Protein AF-A0A1Q5TD21-F1 (afdb_monomer)

InterPro domains:
  IPR003477 mRNA interferase PemK-like [PF02452] (1-91)
  IPR003477 mRNA interferase PemK-like [PTHR33988] (1-91)
  IPR011067 Plasmid maintenance toxin/Cell growth inhibitor [G3DSA:2.30.30.110] (1-98)

Nearest PDB structures (foldseek):
  7d2p-assembly1_D  TM=9.496E-01  e=2.228E-07  Deinococcus radiodurans
  7d2q-assembly1_E  TM=9.447E-01  e=1.962E-07  Deinococcus radiodurans
  7d2n-assembly1_D  TM=9.476E-01  e=3.061E-07  Deinococcus radiodurans
  7d2p-assembly1_C  TM=9.393E-01  e=2.695E-07  Deinococcus radiodurans
  7d2p-assembly1_B  TM=8.834E-01  e=1.428E-07  Deinococcus radiodurans

Secondary structure (DSSP, 8-state):
----------------EEE-S-HHHHHHHSEEEEEEEES-----TTEEEPPTTSSS-SEEEGGG-EEEE-SSS---------HHHHHHHHHHHHHH--

Radius of gyration: 14.78 Å; Cα contacts (8 Å, |Δi|>4): 126; chains: 1; bounding box: 33×41×32 Å

Solvent-accessible surface area (backbone atoms only — not comparable to full-atom val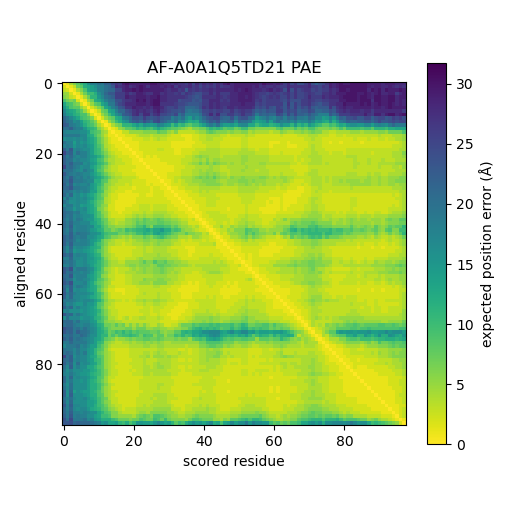ues): 6308 Å² total; per-residue (Å²): 143,77,88,76,88,78,88,58,91,63,73,76,70,86,66,60,60,50,74,77,52,54,69,68,57,28,74,76,67,42,36,40,37,29,24,44,45,33,74,74,74,83,84,51,94,56,48,47,72,50,59,86,91,46,94,64,68,31,18,38,31,55,86,52,66,43,78,41,67,52,75,86,42,91,76,72,91,85,80,82,77,57,68,71,56,53,53,52,50,54,57,58,46,50,77,79,51,136

Sequence (98 aa):
MDFDPSAGKEMMKRRPAFVISRKIFNEHTGFAVVVPITSTVRGMRLEVVLPEELSTQGAILIHQVKSLDFSDRQVKFIEKAPQDIIEKVTELTRVIIS

Structure (mmCIF, N/CA/C/O backbone):
data_AF-A0A1Q5TD21-F1
#
_entry.id   AF-A0A1Q5TD21-F1
#
loop_
_atom_site.group_PDB
_atom_site.id
_atom_site.type_symbol
_atom_site.label_atom_id
_atom_site.label_alt_id
_atom_site.label_comp_id
_atom_site.label_asym_id
_atom_site.label_entity_id
_atom_site.label_seq_id
_atom_site.pdbx_PDB_ins_code
_atom_site.Cartn_x
_atom_site.Cartn_y
_atom_site.Cartn_z
_atom_site.occupancy
_atom_site.B_iso_or_equiv
_atom_site.auth_seq_id
_atom_site.auth_comp_id
_atom_site.auth_asym_id
_atom_site.auth_atom_id
_atom_site.pdbx_PDB_model_num
ATOM 1 N N . MET A 1 1 ? 11.658 30.714 -8.774 1.00 36.47 1 MET A N 1
ATOM 2 C CA . MET A 1 1 ? 10.911 29.650 -9.476 1.00 36.47 1 MET A CA 1
ATOM 3 C C . MET A 1 1 ? 11.151 28.436 -8.614 1.00 36.47 1 MET A C 1
ATOM 5 O O . MET A 1 1 ? 12.032 27.636 -8.867 1.00 36.47 1 MET A O 1
ATOM 9 N N . ASP A 1 2 ? 10.453 28.469 -7.490 1.00 34.06 2 ASP A N 1
ATOM 10 C CA . ASP A 1 2 ? 10.737 27.796 -6.235 1.00 34.06 2 ASP A CA 1
ATOM 11 C C . ASP A 1 2 ? 9.377 27.794 -5.550 1.00 34.06 2 ASP A C 1
ATOM 13 O O . ASP A 1 2 ? 8.757 28.854 -5.454 1.00 34.06 2 ASP A O 1
ATOM 17 N N . PHE A 1 3 ? 8.885 26.642 -5.122 1.00 33.75 3 PHE A N 1
ATOM 18 C CA . PHE A 1 3 ? 7.753 26.604 -4.205 1.00 33.75 3 PHE A CA 1
ATOM 19 C C . PHE A 1 3 ? 8.153 25.728 -3.021 1.00 33.75 3 PHE A C 1
ATOM 21 O O . PHE A 1 3 ? 7.916 24.527 -2.987 1.00 33.75 3 PHE A O 1
ATOM 28 N N . ASP A 1 4 ? 8.814 26.430 -2.101 1.00 39.44 4 ASP A N 1
ATOM 29 C CA . ASP A 1 4 ? 9.117 26.124 -0.706 1.00 39.44 4 ASP A CA 1
ATOM 30 C C . ASP A 1 4 ? 10.197 25.073 -0.369 1.00 39.44 4 ASP A C 1
ATOM 32 O O . ASP A 1 4 ? 9.924 23.876 -0.254 1.00 39.44 4 ASP A O 1
ATOM 36 N N . PRO A 1 5 ? 11.429 25.535 -0.072 1.00 49.44 5 PRO A N 1
ATOM 37 C CA . PRO A 1 5 ? 12.376 24.849 0.787 1.00 49.44 5 PRO A CA 1
ATOM 38 C C . PRO A 1 5 ? 12.057 25.211 2.244 1.00 49.44 5 PRO A C 1
ATOM 40 O O . PRO A 1 5 ? 12.788 25.964 2.889 1.00 49.44 5 PRO A O 1
ATOM 43 N N . SER A 1 6 ? 10.957 24.694 2.789 1.00 37.00 6 SER A N 1
ATOM 44 C CA . SER A 1 6 ? 10.731 24.803 4.229 1.00 37.00 6 SER A CA 1
ATOM 45 C C . SER A 1 6 ? 11.655 23.824 4.942 1.00 37.00 6 SER A C 1
ATOM 47 O O . SER A 1 6 ? 11.335 22.662 5.182 1.00 37.00 6 SER A O 1
ATOM 49 N N . ALA A 1 7 ? 12.838 24.344 5.261 1.00 40.28 7 ALA A N 1
ATOM 50 C CA . ALA A 1 7 ? 13.769 23.866 6.263 1.00 40.28 7 ALA A CA 1
ATOM 51 C C . ALA A 1 7 ? 13.070 23.784 7.632 1.00 40.28 7 ALA A C 1
ATOM 53 O O . ALA A 1 7 ? 13.283 24.595 8.529 1.00 40.28 7 ALA A O 1
ATOM 54 N N . GLY A 1 8 ? 12.217 22.785 7.800 1.00 31.91 8 GLY A N 1
ATOM 55 C CA . GLY A 1 8 ? 11.876 22.240 9.095 1.00 31.91 8 GLY A CA 1
ATOM 56 C C . GLY A 1 8 ? 12.751 21.022 9.315 1.00 31.91 8 GLY A C 1
ATOM 57 O O . GLY A 1 8 ? 12.929 20.203 8.418 1.00 31.91 8 GLY A O 1
ATOM 58 N N . LYS A 1 9 ? 13.242 20.836 10.537 1.00 36.38 9 LYS A N 1
ATOM 59 C CA . LYS A 1 9 ? 13.434 19.495 11.090 1.00 36.38 9 LYS A CA 1
ATOM 60 C C . LYS A 1 9 ? 12.078 18.779 11.043 1.00 36.38 9 LYS A C 1
ATOM 62 O O . LYS A 1 9 ? 11.421 18.620 12.069 1.00 36.38 9 LYS A O 1
ATOM 67 N N . GLU A 1 10 ? 11.606 18.395 9.862 1.00 38.53 10 GLU A N 1
ATOM 68 C CA . GLU A 1 10 ? 10.552 17.415 9.740 1.00 38.53 10 GLU A CA 1
ATOM 69 C C . GLU A 1 10 ? 11.175 16.173 10.339 1.00 38.53 10 GLU A C 1
ATOM 71 O O . GLU A 1 10 ? 12.023 15.517 9.738 1.00 38.53 10 GLU A O 1
ATOM 76 N N . MET A 1 11 ? 10.810 15.882 11.586 1.00 37.44 11 MET A N 1
ATOM 77 C CA . MET A 1 11 ? 10.840 14.517 12.063 1.00 37.44 11 MET A CA 1
ATOM 78 C C . MET A 1 11 ? 10.184 13.722 10.945 1.00 37.44 11 MET A C 1
ATOM 80 O O . MET A 1 11 ? 8.971 13.827 10.761 1.00 37.44 11 MET A O 1
ATOM 84 N N . MET A 1 12 ? 10.993 13.046 10.130 1.00 46.97 12 MET A N 1
ATOM 85 C CA . MET A 1 12 ? 10.534 12.294 8.979 1.00 46.97 12 MET A CA 1
ATOM 86 C C . MET A 1 12 ? 9.751 11.129 9.566 1.00 46.97 12 MET A C 1
ATOM 88 O O . MET A 1 12 ? 10.304 10.068 9.851 1.00 46.97 12 MET A O 1
ATOM 92 N N . LYS A 1 13 ? 8.483 11.391 9.907 1.00 57.44 13 LYS A N 1
ATOM 93 C CA . LYS A 1 13 ? 7.597 10.446 10.571 1.00 57.44 13 LYS A CA 1
ATOM 94 C C . LYS A 1 13 ? 7.594 9.238 9.659 1.00 57.44 13 LYS A C 1
ATOM 96 O O . LYS A 1 13 ? 7.163 9.350 8.512 1.00 57.44 13 LYS A O 1
ATOM 101 N N . ARG A 1 14 ? 8.145 8.118 10.132 1.00 72.00 14 ARG A N 1
ATOM 102 C CA . ARG A 1 14 ? 8.112 6.852 9.402 1.00 72.00 14 ARG A CA 1
ATOM 103 C C . ARG A 1 14 ? 6.644 6.555 9.125 1.00 72.00 14 ARG A C 1
ATOM 105 O O . ARG A 1 14 ? 5.893 6.266 10.051 1.00 72.00 14 ARG A O 1
ATOM 112 N N . ARG A 1 15 ? 6.229 6.721 7.869 1.00 83.12 15 ARG A N 1
ATOM 113 C CA . ARG A 1 15 ? 4.855 6.453 7.452 1.00 83.12 15 ARG A CA 1
ATOM 114 C C . ARG A 1 15 ? 4.764 4.988 7.048 1.00 83.12 15 ARG A C 1
ATOM 116 O O . ARG A 1 15 ? 5.605 4.552 6.257 1.00 83.12 15 ARG A O 1
ATOM 123 N N . PRO A 1 16 ? 3.789 4.234 7.571 1.00 91.44 16 PRO A N 1
ATOM 124 C CA . PRO A 1 16 ? 3.531 2.897 7.076 1.00 91.44 16 PRO A CA 1
ATOM 125 C C . PRO A 1 16 ? 3.098 2.972 5.606 1.00 91.44 16 PRO A C 1
ATOM 127 O O . PRO A 1 16 ? 2.481 3.942 5.156 1.00 91.44 16 PRO A O 1
ATOM 130 N N . ALA A 1 17 ? 3.466 1.951 4.845 1.00 93.25 17 ALA A N 1
ATOM 131 C CA . ALA A 1 17 ? 3.091 1.806 3.451 1.00 93.25 17 ALA A CA 1
ATOM 132 C C . ALA A 1 17 ? 2.821 0.331 3.164 1.00 93.25 17 ALA A C 1
ATOM 134 O O . ALA A 1 17 ? 3.469 -0.549 3.732 1.00 93.25 17 ALA A O 1
ATOM 135 N N . PHE A 1 18 ? 1.868 0.075 2.279 1.00 94.31 18 PHE A N 1
ATOM 136 C CA . PHE A 1 18 ? 1.515 -1.262 1.839 1.00 94.31 18 PHE A CA 1
ATOM 137 C C . PHE A 1 18 ? 2.288 -1.600 0.562 1.00 94.31 18 PHE A C 1
ATOM 139 O O . PHE A 1 18 ? 2.275 -0.836 -0.403 1.00 94.31 18 PHE A O 1
ATOM 146 N N . VAL A 1 19 ? 2.981 -2.736 0.558 1.00 94.00 19 VAL A N 1
ATOM 147 C CA . VAL A 1 19 ? 3.803 -3.180 -0.576 1.00 94.00 19 VAL A CA 1
ATOM 148 C C . VAL A 1 19 ? 2.919 -3.894 -1.598 1.00 94.00 19 VAL A C 1
ATOM 150 O O . VAL A 1 19 ? 2.306 -4.905 -1.275 1.00 94.00 19 VAL A O 1
ATOM 153 N N . ILE A 1 20 ? 2.877 -3.384 -2.833 1.00 93.62 20 ILE A N 1
ATOM 154 C CA . ILE A 1 20 ? 2.114 -3.980 -3.952 1.00 93.62 20 ILE A CA 1
ATOM 155 C C . ILE A 1 20 ? 3.004 -4.723 -4.956 1.00 93.62 20 ILE A C 1
ATOM 157 O O . ILE A 1 20 ? 2.528 -5.473 -5.805 1.00 93.62 20 ILE A O 1
ATOM 161 N N . SER A 1 21 ? 4.314 -4.512 -4.866 1.00 92.06 21 SER A N 1
ATOM 162 C CA . SER A 1 21 ? 5.315 -5.187 -5.690 1.00 92.06 21 SER A CA 1
ATOM 163 C C . SER A 1 21 ? 5.561 -6.625 -5.229 1.00 92.06 21 SER A C 1
ATOM 165 O O . SER A 1 21 ? 5.458 -6.960 -4.047 1.00 92.06 21 SER A O 1
ATOM 167 N N . ARG A 1 22 ? 5.895 -7.504 -6.181 1.00 91.81 22 ARG A N 1
ATOM 168 C CA . ARG A 1 22 ? 6.247 -8.898 -5.884 1.00 91.81 22 ARG A CA 1
ATOM 169 C C . ARG A 1 22 ? 7.645 -8.977 -5.286 1.00 91.81 22 ARG A C 1
ATOM 171 O O . ARG A 1 22 ? 8.545 -8.279 -5.733 1.00 91.81 22 ARG A O 1
ATOM 178 N N . LYS A 1 23 ? 7.859 -9.935 -4.382 1.00 90.06 23 LYS A N 1
ATOM 179 C CA . LYS A 1 23 ? 9.164 -10.183 -3.751 1.00 90.06 23 LYS A CA 1
ATOM 180 C C . LYS A 1 23 ? 10.318 -10.284 -4.7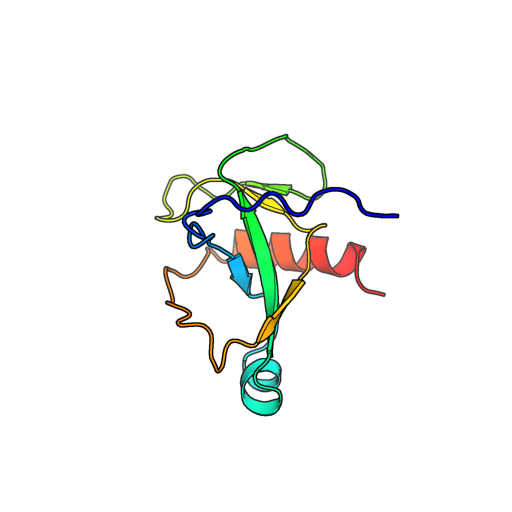65 1.00 90.06 23 LYS A C 1
ATOM 182 O O . LYS A 1 23 ? 11.333 -9.634 -4.575 1.00 90.06 23 LYS A O 1
ATOM 187 N N . ILE A 1 24 ? 10.111 -11.000 -5.875 1.00 92.44 24 ILE A N 1
ATOM 188 C CA . ILE A 1 24 ? 11.105 -11.144 -6.953 1.00 92.44 24 ILE A CA 1
ATOM 189 C C . ILE A 1 24 ? 11.488 -9.778 -7.547 1.00 92.44 24 ILE A C 1
ATOM 191 O O . ILE A 1 24 ? 12.664 -9.500 -7.732 1.00 92.44 24 ILE A O 1
ATOM 195 N N . PHE A 1 25 ? 10.524 -8.888 -7.805 1.00 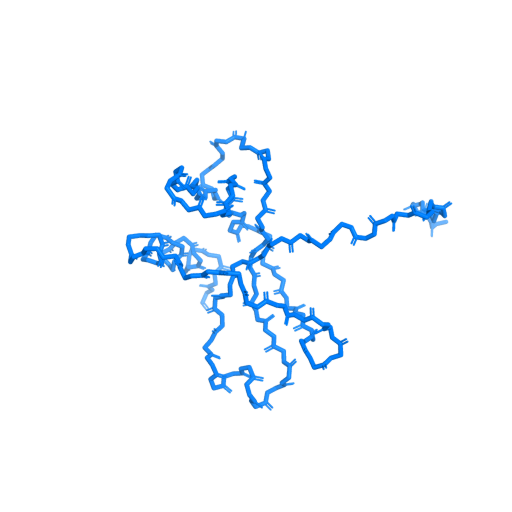91.88 25 PHE A N 1
ATOM 196 C CA . PHE A 1 25 ? 10.832 -7.538 -8.294 1.00 91.88 25 PHE A CA 1
ATOM 197 C C . PHE A 1 25 ? 11.715 -6.784 -7.294 1.00 91.88 25 PHE A C 1
ATOM 199 O O . PHE A 1 25 ? 12.700 -6.157 -7.678 1.00 91.88 25 PHE A O 1
ATOM 206 N N . ASN A 1 26 ? 11.390 -6.907 -6.009 1.00 91.50 26 ASN A N 1
ATOM 207 C CA . ASN A 1 26 ? 12.091 -6.212 -4.940 1.00 91.50 26 ASN A CA 1
ATOM 208 C C . ASN A 1 26 ? 13.535 -6.704 -4.819 1.00 91.50 26 ASN A C 1
ATOM 210 O O . ASN A 1 26 ? 14.458 -5.898 -4.824 1.00 91.50 26 ASN A O 1
ATOM 214 N N . GLU A 1 27 ? 13.735 -8.021 -4.772 1.00 89.94 27 GLU A N 1
ATOM 215 C CA . GLU A 1 27 ? 15.059 -8.643 -4.650 1.00 89.94 27 GLU A CA 1
ATOM 216 C C . GLU A 1 27 ? 15.961 -8.348 -5.854 1.00 89.94 27 GLU A C 1
ATOM 218 O O . GLU A 1 27 ? 17.157 -8.135 -5.682 1.00 89.94 27 GLU A O 1
ATOM 223 N N . HIS A 1 28 ? 15.399 -8.298 -7.064 1.00 92.38 28 HIS A N 1
ATOM 224 C CA . HIS A 1 28 ? 16.177 -8.047 -8.278 1.00 92.38 28 HIS A CA 1
ATOM 225 C C . HIS A 1 28 ? 16.520 -6.571 -8.506 1.00 92.38 28 HIS A C 1
ATOM 227 O O . HIS A 1 28 ? 17.522 -6.282 -9.157 1.00 92.38 28 HIS A O 1
ATOM 233 N N . THR A 1 29 ? 15.687 -5.641 -8.032 1.00 90.62 29 THR A N 1
ATOM 234 C CA . THR A 1 29 ? 15.857 -4.207 -8.323 1.00 90.62 29 THR A CA 1
ATOM 235 C C . THR A 1 29 ? 16.377 -3.400 -7.138 1.00 90.62 29 THR A C 1
ATOM 237 O O . THR A 1 29 ? 16.925 -2.324 -7.350 1.00 90.62 29 THR A O 1
ATOM 240 N N . GLY A 1 30 ? 16.186 -3.872 -5.901 1.00 89.81 30 GLY A N 1
ATOM 241 C CA . GLY A 1 30 ? 16.384 -3.061 -4.693 1.00 89.81 30 GLY A CA 1
ATOM 242 C C . GLY A 1 30 ? 15.277 -2.020 -4.459 1.00 89.81 30 GLY A C 1
ATOM 243 O O . GLY A 1 30 ? 15.337 -1.249 -3.498 1.00 89.81 30 GLY A O 1
ATOM 244 N N . PHE A 1 31 ? 14.237 -2.010 -5.304 1.00 91.06 31 PHE A N 1
ATOM 245 C CA . PHE A 1 31 ? 13.087 -1.114 -5.204 1.00 91.06 31 PHE A CA 1
ATOM 246 C C . PHE A 1 31 ? 11.819 -1.856 -4.799 1.00 91.06 31 PHE A C 1
ATOM 248 O O . PHE A 1 31 ? 11.548 -2.967 -5.243 1.00 91.06 31 PHE A O 1
ATOM 255 N N . ALA A 1 32 ? 10.990 -1.204 -3.994 1.00 92.44 32 ALA A N 1
ATOM 256 C CA . ALA A 1 32 ? 9.654 -1.665 -3.663 1.00 92.44 32 ALA A CA 1
ATOM 257 C C . ALA A 1 32 ? 8.638 -0.653 -4.188 1.00 92.44 32 ALA A C 1
ATOM 259 O O . ALA A 1 32 ? 8.698 0.539 -3.880 1.00 92.44 32 ALA A O 1
ATOM 260 N N . VAL A 1 33 ? 7.668 -1.146 -4.952 1.00 92.69 33 VAL A N 1
ATOM 261 C CA . VAL A 1 33 ? 6.462 -0.383 -5.277 1.00 92.69 33 VAL A CA 1
ATOM 262 C C . VAL A 1 33 ? 5.483 -0.525 -4.119 1.00 92.69 33 VAL A C 1
ATOM 264 O O . VAL A 1 33 ? 5.127 -1.648 -3.733 1.00 92.69 33 VAL A O 1
ATOM 267 N N . VAL A 1 34 ? 5.067 0.610 -3.566 1.00 93.50 34 VAL A N 1
ATOM 268 C CA . VAL A 1 34 ? 4.194 0.700 -2.396 1.00 93.50 34 VAL A CA 1
ATOM 269 C C . VAL A 1 34 ? 3.100 1.743 -2.596 1.00 93.50 34 VAL A C 1
ATOM 271 O O . VAL A 1 34 ? 3.210 2.640 -3.431 1.00 93.50 34 VAL A O 1
ATOM 274 N N . VAL A 1 35 ? 2.085 1.675 -1.744 1.00 94.38 35 VAL A N 1
ATOM 275 C CA . VAL A 1 35 ? 1.061 2.708 -1.568 1.00 94.38 35 VAL A CA 1
ATOM 276 C C . VAL A 1 35 ? 1.064 3.174 -0.104 1.00 94.38 35 VAL A C 1
ATOM 278 O O . VAL A 1 35 ? 1.084 2.343 0.807 1.00 94.38 35 VAL A O 1
ATOM 281 N N . PRO A 1 36 ? 1.122 4.488 0.168 1.00 93.50 36 PRO A N 1
ATOM 282 C CA . PRO A 1 36 ? 1.229 5.012 1.520 1.00 93.50 36 PRO A CA 1
ATOM 283 C C . PRO A 1 36 ? -0.078 4.835 2.291 1.00 93.50 36 PRO A C 1
ATOM 285 O O . PRO A 1 36 ? -1.172 4.863 1.722 1.00 93.50 36 PRO A O 1
ATOM 288 N N . ILE A 1 37 ? 0.059 4.708 3.608 1.00 94.12 37 ILE A N 1
ATOM 289 C CA . ILE A 1 37 ? -1.060 4.657 4.543 1.00 94.12 37 ILE A CA 1
ATOM 290 C C . ILE A 1 37 ? -1.134 5.994 5.280 1.00 94.12 37 ILE A C 1
ATOM 292 O O . ILE A 1 37 ? -0.119 6.546 5.718 1.00 94.12 37 ILE A O 1
ATOM 296 N N . THR A 1 38 ? -2.343 6.532 5.398 1.00 90.75 38 THR A N 1
ATOM 297 C CA . THR A 1 38 ? -2.633 7.765 6.134 1.00 90.75 3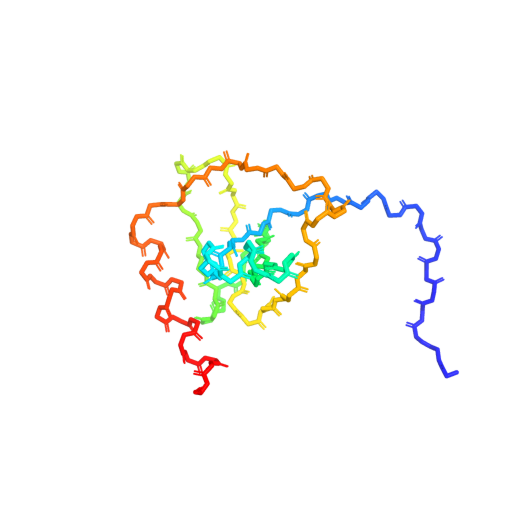8 THR A CA 1
ATOM 298 C C . THR A 1 38 ? -3.594 7.479 7.274 1.00 90.75 38 THR A C 1
ATOM 300 O O . THR A 1 38 ? -4.550 6.732 7.102 1.00 90.75 38 THR A O 1
ATOM 303 N N . SER A 1 39 ? -3.396 8.117 8.425 1.00 89.31 39 SER A N 1
ATOM 304 C CA . SER A 1 39 ? -4.368 8.066 9.524 1.00 89.31 39 SER A CA 1
ATOM 305 C C . SER A 1 39 ? -5.637 8.876 9.224 1.00 89.31 39 SER A C 1
ATOM 307 O O . SER A 1 39 ? -6.648 8.707 9.892 1.00 89.31 39 SER A O 1
ATOM 309 N N . THR A 1 40 ? -5.599 9.770 8.231 1.00 87.69 40 THR A N 1
ATOM 310 C CA . THR A 1 40 ? -6.754 10.581 7.827 1.00 87.69 40 THR A CA 1
ATOM 311 C C . THR A 1 40 ? -7.528 9.890 6.713 1.00 87.69 40 THR A C 1
ATOM 313 O O . THR A 1 40 ? -7.086 9.903 5.566 1.00 87.69 40 THR A O 1
ATOM 316 N N . VAL A 1 41 ? -8.696 9.345 7.041 1.00 88.19 41 VAL A N 1
ATOM 317 C CA . VAL A 1 41 ? -9.634 8.766 6.072 1.00 88.19 41 VAL A CA 1
ATOM 318 C C . VAL A 1 41 ? -10.494 9.880 5.475 1.00 88.19 41 VAL A C 1
ATOM 320 O O . VAL A 1 41 ? -11.072 10.673 6.219 1.00 88.19 41 VAL A O 1
ATOM 323 N N . ARG A 1 42 ? -10.570 9.969 4.142 1.00 86.44 42 ARG A N 1
ATOM 324 C CA . ARG A 1 42 ? -11.363 10.995 3.434 1.00 86.44 42 ARG A CA 1
ATOM 325 C C . ARG A 1 42 ? -12.558 10.411 2.685 1.00 86.44 42 ARG A C 1
ATOM 327 O O . ARG A 1 42 ? -13.371 11.171 2.167 1.00 86.44 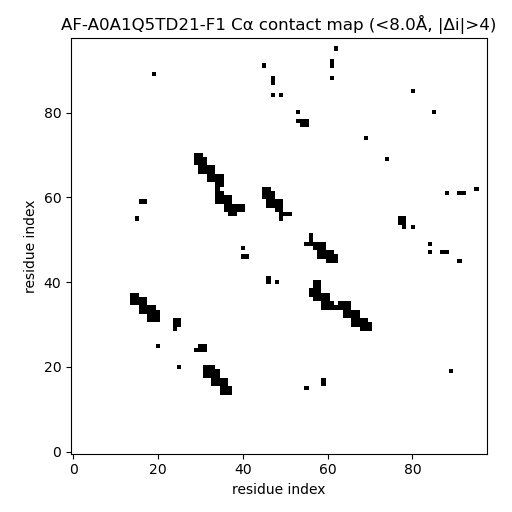42 ARG A O 1
ATOM 334 N N . GLY A 1 43 ? -12.674 9.084 2.627 1.00 83.25 43 GLY A N 1
ATOM 335 C CA . GLY A 1 43 ? -13.799 8.395 1.995 1.00 83.25 43 GLY A CA 1
ATOM 336 C C . GLY A 1 43 ? -13.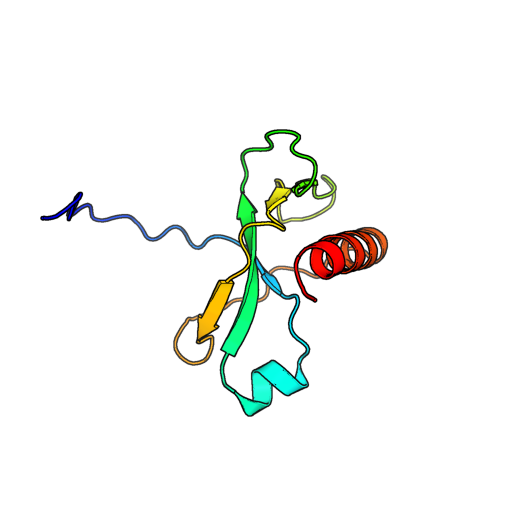776 8.489 0.469 1.00 83.25 43 GLY A C 1
ATOM 337 O O . GLY A 1 43 ? -14.821 8.417 -0.175 1.00 83.25 43 GLY A O 1
ATOM 338 N N . MET A 1 44 ? -12.599 8.685 -0.130 1.00 84.88 44 MET A N 1
ATOM 339 C CA . MET A 1 44 ? -12.470 8.733 -1.589 1.00 84.88 44 MET A CA 1
ATOM 340 C C . MET A 1 44 ? -12.517 7.320 -2.192 1.00 84.88 44 MET A C 1
ATOM 342 O O . MET A 1 44 ? -12.120 6.346 -1.562 1.00 84.88 44 MET A O 1
ATOM 346 N N . ARG A 1 45 ? -12.936 7.197 -3.460 1.00 86.06 45 ARG A N 1
ATOM 347 C CA . ARG A 1 45 ? -13.089 5.892 -4.146 1.00 86.06 45 ARG A CA 1
ATOM 348 C C . ARG A 1 45 ? -11.806 5.052 -4.231 1.00 86.06 45 ARG A C 1
ATOM 350 O O . ARG A 1 45 ? -11.889 3.836 -4.325 1.00 86.06 45 ARG A O 1
ATOM 357 N N . LEU A 1 46 ? -10.639 5.695 -4.215 1.00 91.31 46 LEU A N 1
ATOM 358 C CA . LEU A 1 46 ? -9.320 5.051 -4.279 1.00 91.31 46 LEU A CA 1
ATOM 359 C C . LEU A 1 46 ? -8.647 4.984 -2.897 1.00 91.31 46 LEU A C 1
ATOM 361 O O . LEU A 1 46 ? -7.421 5.080 -2.793 1.00 91.31 46 LEU A O 1
ATOM 365 N N . GLU A 1 47 ? -9.451 4.869 -1.841 1.00 93.56 47 GLU A N 1
ATOM 366 C CA . GLU A 1 47 ? -9.007 4.616 -0.472 1.00 93.56 47 GLU A CA 1
ATOM 367 C C . GLU A 1 47 ? -9.513 3.252 0.000 1.00 93.56 47 GLU A C 1
ATOM 369 O O . GLU A 1 47 ? -10.689 2.923 -0.153 1.00 93.56 47 GLU A O 1
ATOM 374 N N . VAL A 1 48 ? -8.625 2.465 0.609 1.00 94.38 48 VAL A N 1
ATOM 375 C CA . VAL A 1 48 ? -8.995 1.221 1.296 1.00 94.38 48 VAL A CA 1
ATOM 376 C C . VAL A 1 48 ? -8.781 1.428 2.784 1.00 94.38 48 VAL A C 1
ATOM 378 O O . VAL A 1 48 ? -7.642 1.529 3.237 1.00 94.38 48 VAL A O 1
ATOM 381 N N . VAL A 1 49 ? -9.876 1.523 3.535 1.00 94.62 49 VAL A N 1
ATOM 382 C CA . VAL A 1 49 ? -9.838 1.629 4.998 1.00 94.62 49 VAL A CA 1
ATOM 383 C C . VAL A 1 49 ? -9.360 0.303 5.581 1.00 94.62 49 VAL A C 1
ATOM 385 O O . VAL A 1 49 ? -9.831 -0.761 5.175 1.00 94.62 49 VAL A O 1
ATOM 388 N N . LEU A 1 50 ? -8.397 0.379 6.496 1.00 94.00 50 LEU A N 1
ATOM 389 C CA . LEU A 1 50 ? -7.871 -0.775 7.209 1.00 94.00 50 LEU A CA 1
ATOM 390 C C . LEU A 1 50 ? -8.817 -1.169 8.357 1.00 94.00 50 LEU A C 1
ATOM 392 O O . LEU A 1 50 ? -9.363 -0.278 9.008 1.00 94.00 50 LEU A O 1
ATOM 396 N N . PRO A 1 51 ? -9.008 -2.476 8.603 1.00 93.06 51 PRO A N 1
ATOM 397 C CA . PRO A 1 51 ? -9.766 -2.965 9.748 1.00 93.06 51 PRO A CA 1
ATOM 398 C C . PRO A 1 51 ? -9.115 -2.545 11.072 1.00 93.06 51 PRO A C 1
ATOM 400 O O . PRO A 1 51 ? -7.887 -2.460 11.164 1.00 93.06 51 PRO A O 1
ATOM 403 N N . GLU A 1 52 ? -9.933 -2.301 12.097 1.00 90.00 52 GLU A N 1
ATOM 404 C CA . GLU A 1 52 ? -9.467 -1.830 13.410 1.00 90.00 52 GLU A CA 1
ATOM 405 C C . GLU A 1 52 ? -8.625 -2.886 14.146 1.00 90.00 52 GLU A C 1
ATOM 407 O O . GLU A 1 52 ? -7.806 -2.538 14.993 1.00 90.00 52 GLU A O 1
ATOM 412 N N . GLU A 1 53 ? -8.771 -4.164 13.788 1.00 91.50 53 GLU A N 1
ATOM 413 C CA . GLU A 1 53 ? -8.043 -5.305 14.349 1.00 91.50 53 GLU A CA 1
ATOM 414 C C . GLU A 1 53 ? -6.548 -5.328 13.981 1.00 91.50 53 GLU A C 1
ATOM 416 O O . GLU A 1 53 ? -5.777 -6.096 14.561 1.00 91.50 53 GLU A O 1
ATOM 421 N N . LEU A 1 54 ? -6.126 -4.509 13.015 1.00 91.19 54 LEU A N 1
ATOM 422 C CA . LEU A 1 54 ? -4.727 -4.388 12.611 1.00 91.19 54 LEU A CA 1
ATOM 423 C C . LEU A 1 54 ? -3.943 -3.467 13.545 1.00 91.19 54 LEU A C 1
ATOM 425 O O . LEU A 1 54 ? -4.477 -2.551 14.164 1.00 91.19 54 LEU A O 1
ATOM 429 N N . SER A 1 55 ? -2.626 -3.655 13.623 1.00 89.94 55 SER A N 1
ATOM 430 C CA . SER A 1 55 ? -1.784 -2.700 14.367 1.00 89.94 55 SER A CA 1
ATOM 431 C C . SER A 1 55 ? -1.677 -1.359 13.626 1.00 89.94 55 SER A C 1
ATOM 433 O O . SER A 1 55 ? -1.500 -0.302 14.234 1.00 89.94 55 SER A O 1
ATOM 435 N N . THR A 1 56 ? -1.798 -1.395 12.302 1.00 91.06 56 THR A N 1
ATOM 436 C CA . THR A 1 56 ? -1.733 -0.247 11.404 1.00 91.06 56 THR A CA 1
ATOM 437 C C . THR A 1 56 ? -3.127 0.303 11.151 1.00 91.06 56 THR A C 1
ATOM 439 O O . THR A 1 56 ? -3.975 -0.359 10.565 1.00 91.06 56 THR A O 1
ATOM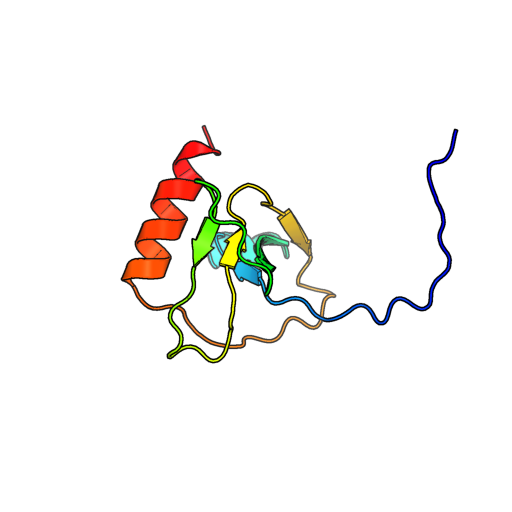 442 N N . GLN A 1 57 ? -3.325 1.559 11.540 1.00 92.31 57 GLN A N 1
ATOM 443 C CA . GLN A 1 57 ? -4.610 2.245 11.465 1.00 92.31 57 GLN A CA 1
ATOM 444 C C . GLN A 1 57 ? -4.648 3.254 10.314 1.00 92.31 57 GLN A C 1
ATOM 446 O O . GLN A 1 57 ? -3.637 3.891 9.992 1.00 92.31 57 GLN A O 1
ATOM 451 N N . GLY A 1 58 ? -5.837 3.443 9.741 1.00 92.56 58 GLY A N 1
ATOM 452 C CA . GLY A 1 58 ? -6.104 4.451 8.718 1.00 92.56 58 GLY A CA 1
ATOM 453 C C . GLY A 1 58 ? -6.520 3.863 7.373 1.00 92.56 58 GLY A C 1
ATOM 454 O O . GLY A 1 58 ? -7.216 2.855 7.313 1.00 92.56 58 GLY A O 1
ATOM 455 N N . ALA A 1 59 ? -6.122 4.513 6.280 1.00 94.75 59 ALA A N 1
ATOM 456 C CA . ALA A 1 59 ? -6.474 4.102 4.926 1.00 94.75 59 ALA A CA 1
ATOM 457 C C . ALA A 1 59 ? -5.256 4.028 4.003 1.00 94.75 59 ALA A C 1
ATOM 459 O O . ALA A 1 59 ? -4.367 4.885 4.034 1.00 94.75 59 ALA A O 1
ATOM 460 N N . ILE A 1 60 ? -5.252 3.009 3.147 1.00 95.19 60 ILE A N 1
ATOM 461 C CA . ILE A 1 60 ? -4.320 2.854 2.035 1.00 95.19 60 ILE A CA 1
ATOM 462 C C . ILE A 1 60 ? -4.760 3.786 0.901 1.00 95.19 60 ILE A C 1
ATOM 464 O O . ILE A 1 60 ? -5.887 3.684 0.412 1.00 95.19 60 ILE A O 1
ATOM 468 N N . LEU A 1 61 ? -3.865 4.668 0.455 1.00 94.38 61 LEU A N 1
ATOM 469 C CA . LEU A 1 61 ? -4.128 5.617 -0.628 1.00 94.38 61 LEU A CA 1
ATOM 470 C C . LEU A 1 61 ? -3.677 5.040 -1.973 1.00 94.38 61 LEU A C 1
ATOM 472 O O . LEU A 1 61 ? -2.529 5.222 -2.383 1.00 94.38 61 LEU A O 1
ATOM 476 N N . ILE A 1 62 ? -4.586 4.371 -2.684 1.00 94.06 62 ILE A N 1
ATOM 477 C CA . ILE A 1 62 ? -4.263 3.656 -3.929 1.00 94.06 62 ILE A CA 1
ATOM 478 C C . ILE A 1 62 ? -3.713 4.599 -5.004 1.00 94.06 62 ILE A C 1
ATOM 480 O O . ILE A 1 62 ? -2.764 4.260 -5.694 1.00 94.06 62 ILE A O 1
ATOM 484 N N . HIS A 1 63 ? -4.243 5.818 -5.104 1.00 90.25 63 HIS A N 1
ATOM 485 C CA . HIS A 1 63 ? -3.801 6.820 -6.079 1.00 90.25 63 HIS A CA 1
ATOM 486 C C . HIS A 1 63 ? -2.398 7.399 -5.806 1.00 90.25 63 HIS A C 1
ATOM 488 O O . HIS A 1 63 ? -1.873 8.135 -6.637 1.00 90.25 63 HIS A O 1
ATOM 494 N N . GLN A 1 64 ? -1.786 7.105 -4.653 1.00 91.38 64 GLN A N 1
ATOM 495 C CA . GLN A 1 64 ? -0.461 7.609 -4.276 1.00 91.38 64 GLN A CA 1
ATOM 496 C C . GLN A 1 64 ? 0.629 6.540 -4.408 1.00 91.38 64 GLN A C 1
ATOM 498 O O . GLN A 1 64 ? 1.492 6.435 -3.538 1.00 91.38 64 GLN A O 1
ATOM 503 N N . VAL A 1 65 ? 0.611 5.743 -5.478 1.00 92.38 65 VAL A N 1
ATOM 504 C CA . VAL A 1 65 ? 1.666 4.750 -5.737 1.00 92.38 65 VAL A CA 1
ATOM 505 C C . VAL A 1 65 ? 3.039 5.423 -5.771 1.00 92.38 65 VAL A C 1
ATOM 507 O O . VAL A 1 65 ? 3.231 6.451 -6.421 1.00 92.38 65 VAL A O 1
ATOM 510 N N . LYS A 1 66 ? 4.010 4.832 -5.074 1.00 90.69 66 LYS A N 1
ATOM 511 C CA . LYS A 1 66 ? 5.409 5.267 -5.073 1.00 90.69 66 LYS A CA 1
ATOM 512 C C . LYS A 1 66 ? 6.330 4.070 -5.255 1.00 90.69 66 LYS A C 1
ATOM 514 O O . LYS A 1 66 ? 6.103 3.017 -4.669 1.00 90.69 66 LYS A O 1
ATOM 519 N N . SER A 1 67 ? 7.402 4.263 -6.015 1.00 90.75 67 SER A N 1
ATOM 520 C CA . SER A 1 67 ? 8.568 3.383 -5.971 1.00 90.75 67 SER A CA 1
ATOM 521 C C . SER A 1 67 ? 9.568 3.959 -4.975 1.00 90.75 67 SER A C 1
ATOM 523 O O . SER A 1 67 ? 9.824 5.166 -4.988 1.00 90.75 67 SER A O 1
ATOM 525 N N . LEU A 1 68 ? 10.104 3.129 -4.086 1.00 88.25 68 LEU A N 1
ATOM 526 C CA . LEU A 1 68 ? 11.165 3.528 -3.167 1.00 88.25 68 LEU A CA 1
ATOM 527 C C . LEU A 1 68 ? 12.286 2.502 -3.145 1.00 88.25 68 LEU A C 1
ATOM 529 O O . LEU A 1 68 ? 12.037 1.301 -3.157 1.00 88.25 68 LEU A O 1
ATOM 533 N N . ASP A 1 69 ? 13.512 3.003 -3.055 1.00 87.56 69 ASP A N 1
ATOM 534 C CA . ASP A 1 69 ? 14.668 2.191 -2.705 1.00 87.56 69 ASP A CA 1
ATOM 535 C C . ASP A 1 69 ? 14.513 1.729 -1.249 1.00 87.56 69 ASP A C 1
ATOM 537 O O . ASP A 1 69 ? 14.341 2.560 -0.347 1.00 87.56 69 ASP A O 1
ATOM 541 N N . PHE A 1 70 ? 14.493 0.414 -1.025 1.00 81.75 70 PHE A N 1
ATOM 542 C CA . PHE A 1 70 ? 14.431 -0.168 0.321 1.00 81.75 70 PHE A CA 1
ATOM 543 C C . PHE A 1 70 ? 15.781 -0.718 0.790 1.00 81.75 70 PHE A C 1
ATOM 545 O O . PHE A 1 70 ? 15.861 -1.212 1.913 1.00 81.75 70 PHE A O 1
ATOM 552 N N . SER A 1 71 ? 16.821 -0.625 -0.041 1.00 76.12 71 SER A N 1
ATOM 553 C CA . SER A 1 71 ? 18.167 -1.113 0.264 1.00 76.12 71 SER A CA 1
ATOM 554 C C . SER A 1 71 ? 18.823 -0.255 1.344 1.00 76.12 71 SER A C 1
ATOM 556 O O . SER A 1 71 ? 19.409 -0.790 2.282 1.00 76.12 71 SER A O 1
ATOM 558 N N . ASP A 1 72 ? 18.661 1.069 1.253 1.00 66.38 72 ASP A N 1
ATOM 559 C CA . ASP A 1 72 ? 19.268 2.024 2.199 1.00 66.38 72 ASP A CA 1
ATOM 560 C C . ASP A 1 72 ? 18.256 2.601 3.208 1.00 66.38 72 ASP A C 1
ATOM 562 O O . ASP A 1 72 ? 18.590 3.187 4.242 1.00 66.38 72 ASP A O 1
ATOM 566 N N . ARG A 1 73 ? 16.960 2.404 2.948 1.00 69.19 73 ARG A N 1
ATOM 567 C CA . ARG A 1 73 ? 15.910 2.762 3.903 1.00 69.19 73 ARG A CA 1
ATOM 568 C C . ARG A 1 73 ? 15.791 1.634 4.914 1.00 69.19 73 ARG A C 1
ATOM 570 O O . ARG A 1 73 ? 15.515 0.508 4.541 1.00 69.19 73 ARG A O 1
ATOM 577 N N . GLN A 1 74 ? 15.928 1.936 6.204 1.00 76.38 74 GLN A N 1
ATOM 578 C CA . GLN A 1 74 ? 15.669 1.000 7.309 1.00 76.38 74 GLN A CA 1
ATOM 579 C C . GLN A 1 74 ? 14.179 0.597 7.376 1.00 76.38 74 GLN A C 1
ATOM 581 O O . GLN A 1 74 ? 13.449 0.978 8.301 1.00 76.38 74 GLN A O 1
ATOM 586 N N . VAL A 1 75 ? 13.701 -0.119 6.359 1.00 82.88 75 VAL A N 1
ATOM 587 C CA . VAL A 1 75 ? 12.329 -0.589 6.245 1.00 82.88 75 VAL A CA 1
ATOM 588 C C . VAL A 1 75 ? 12.133 -1.676 7.288 1.00 82.88 75 VAL A C 1
ATOM 590 O O . VAL A 1 75 ? 12.899 -2.632 7.380 1.00 82.88 75 VAL A O 1
ATOM 593 N N . LYS A 1 76 ? 11.095 -1.512 8.101 1.00 85.69 76 LYS A N 1
ATOM 594 C CA . LYS A 1 76 ? 10.708 -2.487 9.112 1.00 85.69 76 LYS A CA 1
ATOM 595 C C . LYS A 1 76 ? 9.368 -3.074 8.707 1.00 85.69 76 LYS A C 1
ATOM 597 O O . LYS A 1 76 ? 8.411 -2.330 8.507 1.00 85.69 76 LYS A O 1
ATOM 602 N N . PHE A 1 77 ? 9.308 -4.396 8.608 1.00 89.62 77 PHE A N 1
ATOM 603 C CA . PHE A 1 77 ? 8.038 -5.097 8.494 1.00 89.62 77 PHE A CA 1
ATOM 604 C C . PHE A 1 77 ? 7.210 -4.863 9.766 1.00 89.62 77 PHE A C 1
ATOM 606 O O . PHE A 1 77 ? 7.730 -5.011 10.874 1.00 89.62 77 PHE A O 1
ATOM 613 N N . ILE A 1 78 ? 5.951 -4.455 9.599 1.00 90.62 78 ILE A N 1
ATOM 614 C CA . ILE A 1 78 ? 5.028 -4.172 10.707 1.00 90.62 78 ILE A CA 1
ATOM 615 C C . ILE A 1 78 ? 4.104 -5.372 10.895 1.00 90.62 78 ILE A C 1
ATOM 617 O O . ILE A 1 78 ? 4.158 -6.038 11.922 1.00 90.62 78 ILE A O 1
ATOM 621 N N . GLU A 1 79 ? 3.303 -5.673 9.877 1.00 92.25 79 GLU A N 1
ATOM 622 C CA . GLU A 1 79 ? 2.328 -6.758 9.895 1.00 92.25 79 GLU A CA 1
ATOM 623 C C . GLU A 1 79 ? 1.920 -7.155 8.472 1.00 92.25 79 GLU A C 1
ATOM 625 O O . GLU A 1 79 ? 2.280 -6.496 7.490 1.00 92.25 79 GLU A O 1
ATOM 630 N N . LYS A 1 80 ? 1.145 -8.237 8.364 1.00 93.06 80 LYS A N 1
ATOM 631 C CA . LYS A 1 80 ? 0.533 -8.679 7.111 1.00 93.06 80 LYS A CA 1
ATOM 632 C C . LYS A 1 80 ? -0.949 -8.320 7.124 1.00 93.06 80 LYS A C 1
ATOM 634 O O . LYS A 1 80 ? -1.637 -8.612 8.094 1.00 93.06 80 LYS A O 1
ATOM 639 N N . ALA A 1 81 ? -1.438 -7.741 6.031 1.00 93.12 81 ALA A N 1
ATOM 640 C CA . ALA A 1 81 ? -2.859 -7.455 5.896 1.00 93.12 81 ALA A CA 1
ATOM 641 C C . ALA A 1 81 ? -3.691 -8.742 5.690 1.00 93.12 81 ALA A C 1
ATOM 643 O O . ALA A 1 81 ? -3.168 -9.726 5.147 1.00 93.12 81 ALA A O 1
ATOM 644 N N . PRO A 1 82 ? -4.984 -8.728 6.057 1.00 94.56 82 PRO A N 1
ATOM 645 C CA . PRO A 1 82 ? -5.928 -9.798 5.756 1.00 94.56 82 PRO A CA 1
ATOM 646 C C . PRO A 1 82 ? -6.099 -9.992 4.249 1.00 94.56 82 PRO A C 1
ATOM 648 O O . PRO A 1 82 ? -5.854 -9.074 3.461 1.00 94.56 82 PRO A O 1
ATOM 651 N N . GLN A 1 83 ? -6.552 -11.180 3.847 1.00 94.00 83 GLN A N 1
ATOM 652 C CA . GLN A 1 83 ? -6.691 -11.527 2.435 1.00 94.00 83 GLN A CA 1
ATOM 653 C C . GLN A 1 83 ? -7.647 -10.580 1.693 1.00 94.00 83 GLN A C 1
ATOM 655 O O . GLN A 1 83 ? -7.265 -10.049 0.654 1.00 94.00 83 GLN A O 1
ATOM 660 N N . ASP A 1 84 ? -8.804 -10.258 2.275 1.00 94.81 84 ASP A N 1
ATOM 661 C CA . ASP A 1 84 ? -9.780 -9.326 1.695 1.00 94.81 84 ASP A CA 1
ATOM 662 C C . ASP A 1 84 ? -9.181 -7.947 1.377 1.00 94.81 84 ASP A C 1
ATOM 664 O O . A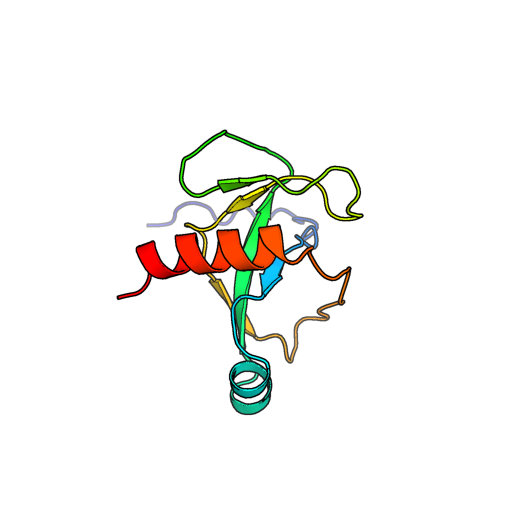SP A 1 84 ? -9.481 -7.343 0.346 1.00 94.81 84 ASP A O 1
ATOM 668 N N . ILE A 1 85 ? -8.284 -7.448 2.235 1.00 94.94 85 ILE A N 1
ATOM 669 C CA . ILE A 1 85 ? -7.592 -6.173 2.007 1.00 94.94 85 ILE A CA 1
ATOM 670 C C . ILE A 1 85 ? -6.603 -6.299 0.851 1.00 94.94 85 ILE A C 1
ATOM 672 O O . ILE A 1 85 ? -6.539 -5.409 0.005 1.00 94.94 85 ILE A O 1
ATOM 676 N N . ILE A 1 86 ? -5.857 -7.404 0.782 1.00 94.19 86 ILE A N 1
ATOM 677 C CA . ILE A 1 86 ? -4.919 -7.665 -0.318 1.00 94.19 86 ILE A CA 1
ATOM 678 C C . ILE A 1 86 ? -5.671 -7.717 -1.656 1.00 94.19 86 ILE A C 1
ATOM 680 O O . ILE A 1 86 ? -5.233 -7.096 -2.629 1.00 94.19 86 ILE A O 1
ATOM 684 N N . GLU A 1 87 ? -6.800 -8.424 -1.707 1.00 94.00 87 GLU A N 1
ATOM 685 C CA . GLU A 1 87 ? -7.631 -8.550 -2.908 1.00 94.00 87 GLU A CA 1
ATOM 686 C C . GLU A 1 87 ? -8.186 -7.190 -3.341 1.00 94.00 87 GLU A C 1
ATOM 688 O O . GLU A 1 87 ? -8.003 -6.785 -4.492 1.00 94.00 87 GLU A O 1
ATOM 693 N N . LYS A 1 88 ? -8.749 -6.426 -2.400 1.00 94.25 88 LYS A N 1
ATOM 694 C CA . LYS A 1 88 ? -9.312 -5.099 -2.670 1.00 94.25 88 LYS A CA 1
ATOM 695 C C . LYS A 1 88 ? -8.267 -4.086 -3.134 1.00 94.25 88 LYS A C 1
ATOM 697 O O . LYS A 1 88 ? -8.510 -3.329 -4.072 1.00 94.25 88 LYS A O 1
ATOM 702 N N . VAL A 1 89 ? -7.086 -4.081 -2.513 1.00 93.75 89 VAL A N 1
A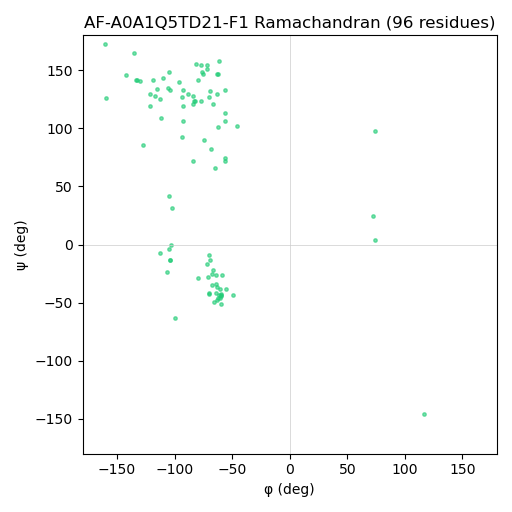TOM 703 C CA . VAL A 1 89 ? -5.963 -3.239 -2.952 1.00 93.75 89 VAL A CA 1
ATOM 704 C C . VAL A 1 89 ? -5.530 -3.633 -4.361 1.00 93.75 89 VAL A C 1
ATOM 706 O O . VAL A 1 89 ? -5.375 -2.761 -5.208 1.00 93.75 89 VAL A O 1
ATOM 709 N N . THR A 1 90 ? -5.389 -4.931 -4.637 1.00 92.31 90 THR A N 1
ATOM 710 C CA . THR A 1 90 ? -4.968 -5.435 -5.954 1.00 92.31 90 THR A CA 1
ATOM 711 C C . THR A 1 90 ? -5.952 -5.047 -7.056 1.00 92.31 90 THR A C 1
ATOM 713 O O . THR A 1 90 ? -5.526 -4.610 -8.126 1.00 92.31 90 THR A O 1
ATOM 716 N N . GLU A 1 91 ? -7.254 -5.175 -6.799 1.00 92.56 91 GLU A N 1
ATOM 717 C CA . GLU A 1 91 ? -8.308 -4.772 -7.733 1.00 92.56 91 GLU A CA 1
ATOM 718 C C . GLU A 1 91 ? -8.223 -3.276 -8.057 1.00 92.56 91 GLU A C 1
ATOM 720 O O . GLU A 1 91 ? -8.131 -2.897 -9.225 1.00 92.56 91 GLU A O 1
ATOM 725 N N . LEU A 1 92 ? -8.166 -2.421 -7.034 1.00 92.75 92 LEU A N 1
ATOM 726 C CA . LEU A 1 92 ? -8.099 -0.972 -7.232 1.00 92.75 92 LEU A CA 1
ATOM 727 C C . LEU A 1 92 ? -6.776 -0.529 -7.864 1.00 92.75 92 LEU A C 1
ATOM 729 O O . LEU A 1 92 ? -6.757 0.402 -8.666 1.00 92.75 92 LEU A O 1
ATOM 733 N N . THR A 1 93 ? -5.665 -1.193 -7.544 1.00 91.19 93 THR A N 1
ATOM 734 C CA . THR A 1 93 ? -4.372 -0.922 -8.179 1.00 91.19 93 THR A CA 1
ATOM 735 C C . THR A 1 93 ? -4.396 -1.247 -9.676 1.00 91.19 93 THR A C 1
ATOM 737 O O . THR A 1 93 ? -3.785 -0.518 -10.452 1.00 91.19 93 THR A O 1
ATOM 740 N N . ARG A 1 94 ? -5.140 -2.267 -10.128 1.00 90.38 94 ARG A N 1
ATOM 741 C CA . ARG A 1 94 ? -5.303 -2.530 -11.573 1.00 90.38 94 ARG A CA 1
ATOM 742 C C . ARG A 1 94 ? -6.034 -1.413 -12.314 1.00 90.38 94 ARG A C 1
ATOM 744 O O . ARG A 1 94 ? -5.805 -1.240 -13.498 1.00 90.38 94 ARG A O 1
ATOM 751 N N . VAL A 1 95 ? -6.880 -0.631 -11.645 1.00 89.75 95 VAL A N 1
ATOM 752 C CA . VAL A 1 95 ? -7.588 0.491 -12.294 1.00 89.75 95 VAL A CA 1
ATOM 753 C C . VAL A 1 95 ? -6.626 1.612 -12.706 1.00 89.75 95 VAL A C 1
ATOM 755 O O . VAL A 1 95 ? -6.919 2.368 -13.628 1.00 89.75 95 VAL A O 1
ATOM 758 N N . ILE A 1 96 ? -5.477 1.726 -12.036 1.00 86.12 96 ILE A N 1
ATOM 759 C CA . ILE A 1 96 ? -4.497 2.798 -12.268 1.00 86.12 96 ILE A CA 1
ATOM 760 C C . ILE A 1 96 ? -3.255 2.338 -13.047 1.00 86.12 96 ILE A C 1
ATOM 762 O O . ILE A 1 96 ? -2.403 3.167 -13.358 1.00 86.12 96 ILE A O 1
ATOM 766 N N . ILE A 1 97 ? -3.139 1.044 -13.360 1.00 80.19 97 ILE A N 1
ATOM 767 C CA . ILE A 1 97 ? -2.026 0.463 -14.125 1.00 80.19 97 ILE A CA 1
ATOM 768 C C . ILE A 1 97 ? -2.616 -0.209 -15.370 1.00 80.19 97 ILE A C 1
ATOM 770 O O . ILE A 1 97 ? -3.446 -1.103 -15.235 1.00 80.19 97 ILE A O 1
ATOM 774 N N . SER A 1 98 ? -2.216 0.252 -16.561 1.00 70.69 98 SER A N 1
ATOM 775 C CA . SER A 1 98 ? -2.664 -0.280 -17.864 1.00 70.69 98 SER A CA 1
ATOM 776 C C . SER A 1 98 ? -1.971 -1.582 -18.251 1.00 70.69 98 SER A C 1
ATOM 778 O O . SER A 1 98 ? -0.770 -1.726 -17.927 1.00 70.69 98 SER A O 1
#

Mean predicted aligned error: 7.54 Å

Organism: NCBI:txid1873482

pLDDT: mean 83.15, std 17.97, range [31.91, 95.19]

Foldseek 3Di:
DDDDPPPDPPPVPPWDWAFPDDPVVCVVPLKTWTFTFDLDEPPDPQWDAADPPFPDGGIGRLVRIDIDRVPPPPDDDRDDGDPVSSVVSNVSNVVVPD